Protein AF-A0A3C0CUT1-F1 (afdb_monomer)

Sequence (94 aa):
LSVSRTVLREALRALEAVGIIHVKDGAGAYVSDVNATTIAQHLSPLFEMSSDEDLEHMVQARAAVEVGAIPFIIQRYTRGDAERIHKILQSLGN

Foldseek 3Di:
DPDDPVVVVVVLVVCVVLVQWDQDPPPGIGGHDDDPVSVCVNCVVLPPCPDPVSVVVVVVVVVVVVVVCVVVCVVVPDPVVVVVVVVVVVVVVD

Radius of gyration: 21.24 Å; Cα contacts (8 Å, |Δi|>4): 30; chains: 1; bounding box: 37×28×62 Å

Solvent-accessible surface area (backbone atoms only — not comparable to full-atom values): 5718 Å² total; per-residue (Å²): 129,102,67,55,72,64,58,53,50,54,51,50,51,52,36,36,76,66,56,54,26,46,78,44,89,100,75,47,78,42,77,45,82,88,43,74,65,59,52,47,62,70,47,46,71,79,65,62,70,82,47,73,67,49,47,50,53,50,53,52,52,48,51,54,52,55,64,67,41,46,72,67,45,63,77,69,65,49,75,70,53,55,55,51,53,51,53,52,56,57,63,69,76,109

pLDDT: mean 87.65, std 8.21, range [50.31, 96.94]

Structure (mmCIF, N/CA/C/O backbone):
data_AF-A0A3C0CUT1-F1
#
_entry.id   AF-A0A3C0CUT1-F1
#
loop_
_atom_site.group_PDB
_atom_site.id
_atom_site.type_symbol
_atom_site.label_atom_id
_atom_site.label_alt_id
_atom_site.label_comp_id
_atom_site.label_asym_id
_atom_site.label_entity_id
_atom_site.label_seq_id
_atom_site.pdbx_PDB_ins_code
_atom_site.Cartn_x
_atom_site.Cartn_y
_atom_site.Cartn_z
_atom_site.occupancy
_atom_site.B_iso_or_equiv
_atom_site.auth_seq_id
_atom_site.auth_comp_id
_atom_site.auth_asym_id
_atom_site.auth_atom_id
_atom_site.pdbx_PDB_model_num
ATOM 1 N N . LEU A 1 1 ? 3.862 2.516 -35.604 1.00 67.00 1 LEU A N 1
ATOM 2 C CA . LEU A 1 1 ? 4.826 2.849 -34.529 1.00 67.00 1 LEU A CA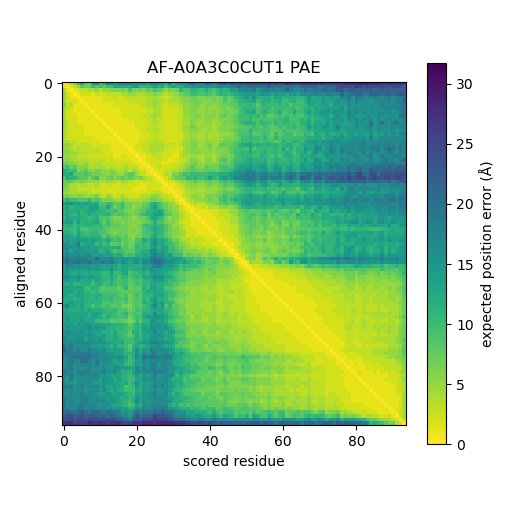 1
ATOM 3 C C . LEU A 1 1 ? 6.211 2.954 -35.153 1.00 67.00 1 LEU A C 1
ATOM 5 O O . LEU A 1 1 ? 6.630 2.002 -35.798 1.00 67.00 1 LEU A O 1
ATOM 9 N N . SER A 1 2 ? 6.890 4.092 -35.016 1.00 87.38 2 SER A N 1
ATOM 10 C CA . SER A 1 2 ? 8.203 4.351 -35.637 1.00 87.38 2 SER A CA 1
ATOM 11 C C . SER A 1 2 ? 9.364 3.849 -34.766 1.00 87.38 2 SER A C 1
ATOM 13 O O . SER A 1 2 ? 10.265 4.608 -34.431 1.00 87.38 2 SER A O 1
ATOM 15 N N . VAL A 1 3 ? 9.320 2.581 -34.345 1.00 91.44 3 VAL A N 1
ATOM 16 C CA . VAL A 1 3 ? 10.345 1.955 -33.487 1.00 91.44 3 VAL A CA 1
ATOM 17 C C . VAL A 1 3 ? 10.795 0.615 -34.065 1.00 91.44 3 VAL A C 1
ATO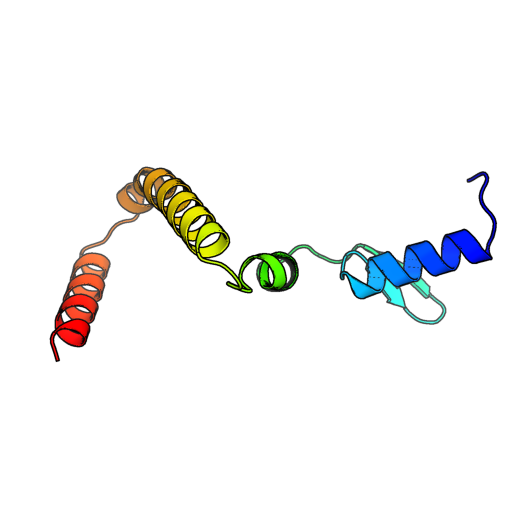M 19 O O . VAL A 1 3 ? 10.055 -0.029 -34.811 1.00 91.44 3 VAL A O 1
ATOM 22 N N . SER A 1 4 ? 12.012 0.178 -33.729 1.00 93.88 4 SER A N 1
ATOM 23 C CA . SER A 1 4 ? 12.535 -1.113 -34.189 1.00 93.88 4 SER A CA 1
ATOM 24 C C . SER A 1 4 ? 11.835 -2.291 -33.497 1.00 93.88 4 SER A C 1
ATOM 26 O O . SER A 1 4 ? 11.329 -2.173 -32.380 1.00 93.88 4 SER A O 1
ATOM 28 N N . ARG A 1 5 ? 11.845 -3.466 -34.141 1.00 90.94 5 ARG A N 1
ATOM 29 C CA . ARG A 1 5 ? 11.279 -4.703 -33.568 1.00 90.94 5 ARG A CA 1
ATOM 30 C C . ARG A 1 5 ? 11.967 -5.116 -32.266 1.00 90.94 5 ARG A C 1
ATOM 32 O O . ARG A 1 5 ? 11.311 -5.641 -31.375 1.00 90.94 5 ARG A O 1
ATOM 39 N N . THR A 1 6 ? 13.268 -4.860 -32.154 1.00 93.94 6 THR A N 1
ATOM 40 C CA . THR A 1 6 ? 14.034 -5.112 -30.930 1.00 93.94 6 THR A CA 1
ATOM 41 C C . THR A 1 6 ? 13.531 -4.234 -29.792 1.00 93.94 6 THR A C 1
ATOM 43 O O . THR A 1 6 ? 13.206 -4.758 -28.736 1.00 93.94 6 THR A O 1
ATOM 46 N N . VAL A 1 7 ? 13.380 -2.925 -30.026 1.00 94.19 7 VAL A N 1
ATOM 47 C CA . VAL A 1 7 ? 12.869 -1.988 -29.011 1.00 94.19 7 VAL A CA 1
ATOM 48 C C . VAL A 1 7 ? 11.458 -2.375 -28.574 1.00 94.19 7 VAL A C 1
ATOM 50 O O . VAL A 1 7 ? 11.176 -2.406 -27.381 1.00 94.19 7 VAL A O 1
ATOM 53 N N . LEU A 1 8 ? 10.592 -2.736 -29.526 1.00 91.62 8 LEU A N 1
ATOM 54 C CA . LEU A 1 8 ? 9.239 -3.186 -29.209 1.00 91.62 8 LEU A CA 1
ATOM 55 C C . LEU A 1 8 ? 9.246 -4.449 -28.333 1.00 91.62 8 LEU A C 1
ATOM 57 O O . LEU A 1 8 ? 8.482 -4.531 -27.379 1.00 91.62 8 LEU A O 1
ATOM 61 N N . ARG A 1 9 ? 10.120 -5.418 -28.624 1.00 90.75 9 ARG A N 1
ATOM 62 C CA . ARG A 1 9 ? 10.226 -6.650 -27.832 1.00 90.75 9 ARG A CA 1
ATOM 63 C C . ARG A 1 9 ? 10.715 -6.385 -26.410 1.00 90.75 9 ARG A C 1
ATOM 65 O O . ARG A 1 9 ? 10.150 -6.953 -25.483 1.00 90.75 9 ARG A O 1
ATOM 72 N N . GLU A 1 10 ? 11.724 -5.537 -26.232 1.00 93.94 10 GLU A N 1
ATOM 73 C CA . GLU A 1 10 ? 12.222 -5.216 -24.889 1.00 93.94 10 GLU A CA 1
ATOM 74 C C . GLU A 1 10 ? 11.187 -4.424 -24.079 1.00 93.94 10 GLU A C 1
ATOM 76 O O . GLU A 1 10 ? 10.997 -4.700 -22.898 1.00 93.94 10 GLU A O 1
ATOM 81 N N . ALA A 1 11 ? 10.439 -3.520 -24.719 1.00 92.94 11 ALA A N 1
ATOM 82 C CA . ALA A 1 11 ? 9.329 -2.827 -24.070 1.00 92.94 11 ALA A CA 1
ATOM 83 C C . ALA A 1 11 ? 8.232 -3.805 -23.613 1.00 92.94 11 ALA A C 1
ATOM 85 O O . ALA A 1 11 ? 7.775 -3.724 -22.477 1.00 92.94 11 ALA A O 1
ATOM 86 N N . LEU A 1 12 ? 7.843 -4.762 -24.464 1.00 91.75 12 LEU A N 1
ATOM 87 C CA . LEU A 1 12 ? 6.855 -5.783 -24.099 1.00 91.75 12 LEU A CA 1
ATOM 88 C C . LEU A 1 12 ? 7.354 -6.680 -22.956 1.00 91.75 12 LEU A C 1
ATOM 90 O O . LEU A 1 12 ? 6.595 -6.948 -22.032 1.00 91.75 12 LEU A O 1
ATOM 94 N N . ARG A 1 13 ? 8.632 -7.077 -22.962 1.00 90.50 13 ARG A N 1
ATOM 95 C CA . ARG A 1 13 ? 9.234 -7.846 -21.858 1.00 90.50 13 ARG A CA 1
ATOM 96 C C . ARG A 1 13 ? 9.239 -7.078 -20.541 1.00 90.50 13 ARG A C 1
ATOM 98 O O . ARG A 1 13 ? 8.954 -7.663 -19.504 1.00 90.50 13 ARG A O 1
ATOM 105 N N . ALA A 1 14 ? 9.544 -5.782 -20.574 1.00 91.00 14 ALA A N 1
ATOM 106 C CA . ALA A 1 14 ? 9.500 -4.942 -19.381 1.00 91.00 14 ALA A CA 1
ATOM 107 C C . ALA A 1 14 ? 8.070 -4.817 -18.831 1.00 91.00 14 ALA A C 1
ATOM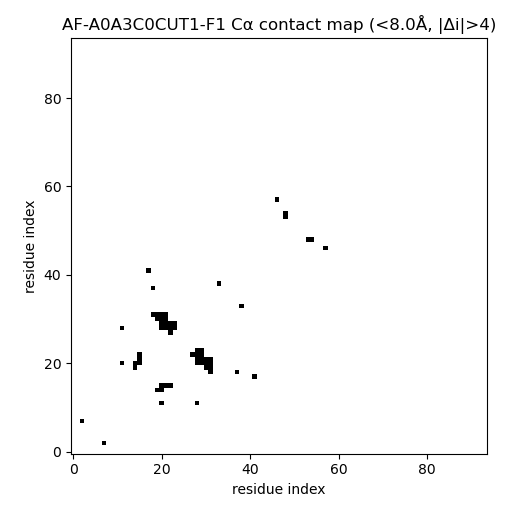 109 O O . ALA A 1 14 ? 7.860 -4.955 -17.629 1.00 91.00 14 ALA A O 1
ATOM 110 N N . LEU A 1 15 ? 7.080 -4.615 -19.707 1.00 89.50 15 LEU A N 1
ATOM 111 C CA . LEU A 1 15 ? 5.670 -4.551 -19.310 1.00 89.50 15 LEU A CA 1
ATOM 112 C C . LEU A 1 15 ? 5.161 -5.884 -18.741 1.00 89.50 15 LEU A C 1
ATOM 114 O O . LEU A 1 15 ? 4.379 -5.876 -17.795 1.00 89.50 15 LEU A O 1
ATOM 118 N N . GLU A 1 16 ? 5.610 -7.013 -19.290 1.00 88.56 16 GLU A N 1
ATOM 119 C CA . GLU A 1 16 ? 5.286 -8.347 -18.777 1.00 88.56 16 GLU A CA 1
ATOM 120 C C . GLU A 1 16 ? 5.952 -8.623 -17.421 1.00 88.56 16 GL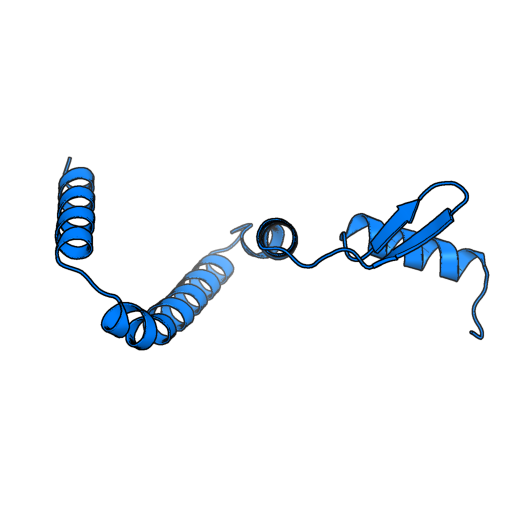U A C 1
ATOM 122 O O . GLU A 1 16 ? 5.304 -9.136 -16.511 1.00 88.56 16 GLU A O 1
ATOM 127 N N . ALA A 1 17 ? 7.213 -8.216 -17.239 1.00 84.88 17 ALA A N 1
ATOM 128 C CA . ALA A 1 17 ? 7.930 -8.357 -15.969 1.00 84.88 17 ALA A CA 1
ATOM 129 C C . ALA A 1 17 ? 7.274 -7.563 -14.827 1.00 84.88 17 ALA A C 1
ATOM 131 O O . ALA A 1 17 ? 7.258 -8.016 -13.685 1.00 84.88 17 ALA A O 1
ATOM 132 N N . VAL A 1 18 ? 6.698 -6.399 -15.145 1.00 80.44 18 VAL A N 1
ATOM 133 C CA . VAL A 1 18 ? 5.906 -5.584 -14.211 1.00 80.44 18 VAL A CA 1
ATOM 134 C C . VAL A 1 18 ? 4.416 -5.926 -14.331 1.00 80.44 18 VAL A C 1
ATOM 136 O O . VAL A 1 18 ? 3.580 -5.115 -13.983 1.00 80.44 18 VAL A O 1
ATOM 139 N N . GLY A 1 19 ? 4.029 -7.096 -14.846 1.00 81.19 19 GLY A N 1
ATOM 140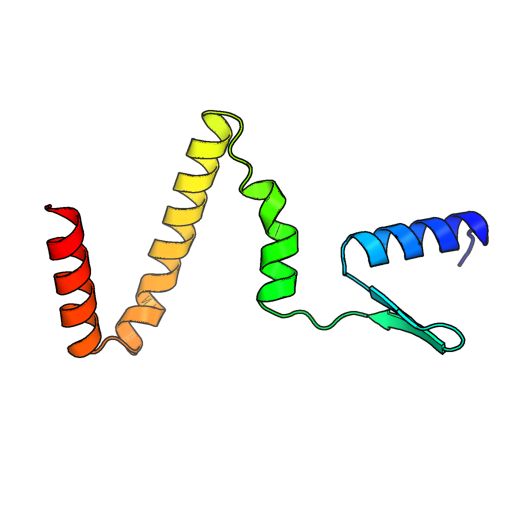 C CA . GLY A 1 19 ? 2.654 -7.607 -14.765 1.00 81.19 19 GLY A CA 1
ATOM 141 C C . GLY A 1 19 ? 1.559 -6.785 -15.460 1.00 81.19 19 GLY A C 1
ATOM 142 O O . GLY A 1 19 ? 0.386 -7.110 -15.293 1.00 81.19 19 GLY A O 1
ATOM 143 N N . ILE A 1 20 ? 1.897 -5.764 -16.256 1.00 85.94 20 ILE A N 1
ATOM 144 C CA . ILE A 1 20 ? 0.936 -4.897 -16.970 1.00 85.94 20 ILE A CA 1
ATOM 145 C C . ILE A 1 20 ? 0.301 -5.640 -18.153 1.00 85.94 20 ILE A C 1
ATOM 147 O O . ILE A 1 20 ? -0.841 -5.368 -18.533 1.00 85.94 20 ILE A O 1
ATOM 151 N N . ILE A 1 21 ? 1.045 -6.579 -18.737 1.00 90.12 21 ILE A N 1
ATOM 152 C CA . ILE A 1 21 ? 0.572 -7.464 -19.800 1.00 90.12 21 ILE A CA 1
ATOM 153 C C . ILE A 1 21 ? 0.973 -8.916 -19.520 1.00 90.12 21 ILE A C 1
ATOM 155 O O . ILE A 1 21 ? 1.897 -9.181 -18.752 1.00 90.12 21 ILE A O 1
ATOM 159 N N . HIS A 1 22 ? 0.344 -9.845 -20.230 1.00 88.44 22 HIS A N 1
ATOM 160 C CA . HIS A 1 22 ? 0.764 -11.238 -20.329 1.00 88.44 22 HIS A CA 1
ATOM 161 C C . HIS A 1 22 ? 0.933 -11.612 -21.802 1.00 88.44 22 HIS A C 1
ATOM 163 O O . HIS A 1 22 ? 0.052 -11.332 -22.627 1.00 88.44 22 HIS A O 1
ATOM 169 N N . VAL A 1 23 ? 2.049 -12.248 -22.157 1.00 88.38 23 VAL A N 1
ATOM 170 C CA . VAL A 1 23 ? 2.263 -12.775 -23.505 1.00 88.38 23 VAL A CA 1
ATOM 171 C C . VAL A 1 23 ? 1.802 -14.227 -23.549 1.00 88.38 23 VAL A C 1
ATOM 173 O O . VAL A 1 23 ? 2.241 -15.073 -22.776 1.00 88.38 23 VAL A O 1
ATOM 176 N N . LYS A 1 24 ? 0.902 -14.530 -24.483 1.00 88.00 24 LYS A N 1
ATOM 177 C CA . LYS A 1 24 ? 0.471 -15.897 -24.768 1.00 88.00 24 LYS A CA 1
ATOM 178 C C . LYS A 1 24 ? 1.140 -16.375 -26.049 1.00 88.00 24 LYS A C 1
ATOM 180 O O . LYS A 1 24 ? 0.963 -15.770 -27.114 1.00 88.00 24 LYS A O 1
ATOM 185 N N . ASP A 1 25 ? 1.866 -17.484 -25.948 1.00 85.38 25 ASP A N 1
ATOM 186 C CA . ASP A 1 25 ? 2.571 -18.089 -27.076 1.00 85.38 25 ASP A CA 1
ATOM 187 C C . ASP A 1 25 ? 1.637 -18.305 -28.271 1.00 85.38 25 ASP A C 1
ATOM 189 O O . ASP A 1 25 ? 0.546 -18.865 -28.156 1.00 85.38 25 ASP A O 1
ATOM 193 N N . GLY A 1 26 ? 2.057 -17.800 -29.432 1.00 84.31 26 GLY A N 1
ATOM 194 C CA . GLY A 1 26 ? 1.301 -17.891 -30.684 1.00 84.31 26 GLY A CA 1
ATOM 195 C C . GLY A 1 26 ? 0.031 -17.033 -30.765 1.00 84.31 26 GLY A C 1
ATOM 196 O O . GLY A 1 26 ? -0.575 -16.987 -31.832 1.00 84.31 26 GLY A O 1
ATOM 197 N N . ALA A 1 27 ? -0.365 -16.339 -29.694 1.00 84.25 27 ALA A N 1
ATOM 198 C CA . ALA A 1 27 ? -1.603 -15.553 -29.639 1.00 84.25 27 ALA A CA 1
ATOM 199 C C . ALA A 1 27 ? -1.372 -14.042 -29.447 1.00 84.25 27 ALA A C 1
ATOM 201 O O . ALA A 1 27 ? -2.218 -13.244 -29.846 1.00 84.25 27 ALA A O 1
ATOM 202 N N . GLY A 1 28 ? -0.215 -13.637 -28.912 1.00 87.00 28 GLY A N 1
ATOM 203 C CA . GLY A 1 28 ? 0.174 -12.230 -28.768 1.00 87.00 28 GLY A CA 1
ATOM 204 C C . GLY A 1 28 ? 0.154 -11.735 -27.321 1.00 87.00 28 GLY A C 1
ATOM 205 O O . GLY A 1 28 ? 0.120 -12.527 -26.383 1.00 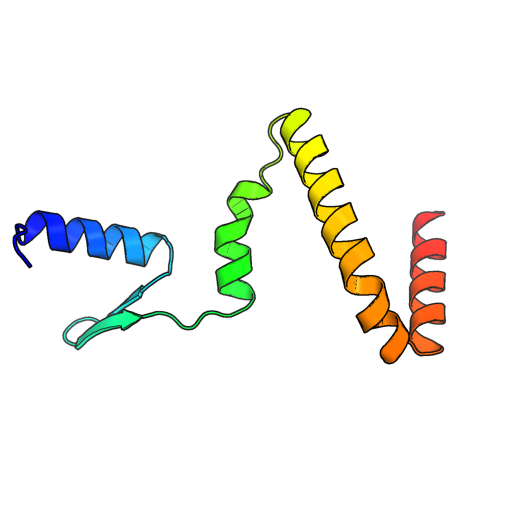87.00 28 GLY A O 1
ATOM 206 N N . ALA A 1 29 ? 0.228 -10.416 -27.145 1.00 91.31 29 ALA A N 1
ATOM 207 C CA . ALA A 1 29 ? 0.243 -9.755 -25.841 1.00 91.31 29 ALA A CA 1
ATOM 208 C C . ALA A 1 29 ? -1.159 -9.273 -25.443 1.00 91.31 29 ALA A C 1
ATOM 210 O O . ALA A 1 29 ? -1.859 -8.673 -26.261 1.00 91.31 29 ALA A O 1
ATOM 211 N N . TYR A 1 30 ? -1.534 -9.489 -24.184 1.00 91.56 30 TYR A N 1
ATOM 212 C CA . TYR A 1 30 ? -2.831 -9.118 -23.616 1.00 91.56 30 TYR A CA 1
ATOM 213 C C . TYR A 1 30 ? -2.635 -8.247 -22.380 1.00 91.56 30 TYR A C 1
ATOM 215 O O . TYR A 1 30 ? -1.723 -8.500 -21.604 1.00 91.56 30 TYR A O 1
ATOM 223 N N . VAL A 1 31 ? -3.482 -7.234 -22.190 1.00 90.88 31 VAL A N 1
ATOM 224 C CA . VAL A 1 31 ? -3.454 -6.398 -20.980 1.00 90.88 31 VAL A CA 1
ATOM 225 C C . VAL A 1 31 ? -3.960 -7.212 -19.795 1.00 90.88 31 VAL A C 1
ATOM 227 O O . VAL A 1 31 ? -4.989 -7.878 -19.904 1.00 90.88 31 VAL A O 1
ATOM 230 N N . SER A 1 32 ? -3.220 -7.167 -18.692 1.00 84.62 32 SER A N 1
ATOM 231 C CA . SER A 1 32 ? -3.566 -7.869 -17.461 1.00 84.62 32 SER A CA 1
ATOM 232 C C . SER A 1 32 ? -4.764 -7.223 -16.773 1.00 84.62 32 SER A C 1
ATOM 234 O O . SER A 1 32 ? -4.903 -5.997 -16.763 1.00 84.62 32 SER A O 1
ATOM 236 N N . ASP A 1 33 ? -5.595 -8.037 -16.125 1.00 81.44 33 ASP A N 1
ATOM 237 C CA . ASP A 1 33 ? -6.641 -7.519 -15.248 1.00 81.44 33 ASP A CA 1
ATOM 238 C C . ASP A 1 33 ? -6.025 -6.908 -13.985 1.00 81.44 33 ASP A C 1
ATOM 240 O O . ASP A 1 33 ? -5.208 -7.521 -13.286 1.00 81.44 33 ASP A O 1
ATOM 244 N N . VAL A 1 34 ? -6.453 -5.690 -13.657 1.00 73.81 34 VAL A N 1
ATOM 245 C CA . VAL A 1 34 ? -6.061 -5.031 -12.413 1.00 73.81 34 VAL A CA 1
ATOM 246 C C . VAL A 1 34 ? -6.899 -5.610 -11.280 1.00 73.81 34 VAL A C 1
ATOM 248 O O . VAL A 1 34 ? -8.102 -5.372 -11.187 1.00 73.81 34 VAL A O 1
ATOM 251 N N . ASN A 1 35 ? -6.251 -6.358 -10.392 1.00 78.62 35 ASN A N 1
ATOM 252 C CA . ASN A 1 35 ? -6.858 -6.856 -9.165 1.00 78.62 35 ASN A CA 1
ATOM 253 C C . ASN A 1 35 ? -6.009 -6.471 -7.942 1.00 78.62 35 ASN A C 1
ATOM 255 O O . ASN A 1 35 ? -4.891 -5.967 -8.068 1.00 78.62 35 ASN A O 1
ATOM 259 N N . ALA A 1 36 ? -6.554 -6.696 -6.744 1.00 76.00 36 ALA A N 1
ATOM 260 C CA . ALA A 1 36 ? -5.892 -6.330 -5.493 1.00 76.00 36 ALA A CA 1
ATOM 261 C C . ALA A 1 36 ? -4.505 -6.981 -5.335 1.00 76.00 36 ALA A C 1
ATOM 263 O O . ALA A 1 36 ? -3.597 -6.351 -4.799 1.00 76.00 36 ALA A O 1
ATOM 264 N N . THR A 1 37 ? -4.323 -8.208 -5.832 1.00 78.06 37 THR A N 1
ATOM 265 C CA . THR A 1 37 ? -3.043 -8.924 -5.793 1.00 78.06 37 THR A CA 1
ATOM 266 C C . THR A 1 37 ? -2.010 -8.265 -6.703 1.00 78.06 37 THR A C 1
ATOM 268 O O . THR A 1 37 ? -0.897 -8.008 -6.253 1.00 78.06 37 THR A O 1
ATOM 271 N N . THR A 1 38 ? -2.387 -7.921 -7.937 1.00 76.50 38 THR A N 1
ATOM 272 C CA . THR A 1 38 ? -1.513 -7.222 -8.893 1.00 76.50 38 THR A CA 1
ATOM 273 C C . THR A 1 38 ? -1.085 -5.855 -8.349 1.00 76.50 38 THR A C 1
ATOM 275 O O . THR A 1 38 ? 0.094 -5.512 -8.365 1.00 76.50 38 THR A O 1
ATOM 278 N N . ILE A 1 39 ? -2.020 -5.091 -7.771 1.00 79.38 39 ILE A N 1
ATOM 279 C CA . ILE A 1 39 ? -1.710 -3.799 -7.135 1.00 79.38 39 ILE A CA 1
ATOM 280 C C . ILE A 1 39 ? -0.732 -3.990 -5.969 1.00 79.38 39 ILE A C 1
ATOM 282 O O . ILE A 1 39 ? 0.267 -3.280 -5.886 1.00 79.38 39 ILE A O 1
ATOM 286 N N . ALA A 1 40 ? -0.987 -4.958 -5.085 1.00 79.31 40 ALA A N 1
ATOM 287 C CA . ALA A 1 40 ? -0.116 -5.221 -3.942 1.00 79.31 40 ALA A CA 1
ATOM 288 C C . ALA A 1 40 ? 1.310 -5.605 -4.375 1.00 79.31 40 ALA A C 1
ATOM 290 O O . ALA A 1 40 ? 2.272 -5.120 -3.786 1.00 79.31 40 ALA A O 1
ATOM 291 N N . GLN A 1 41 ? 1.457 -6.410 -5.432 1.00 77.81 41 GLN A N 1
ATOM 292 C CA . GLN A 1 41 ? 2.764 -6.772 -5.991 1.00 77.81 41 GLN A CA 1
ATOM 293 C C . GLN A 1 41 ? 3.533 -5.552 -6.510 1.00 77.81 41 GLN A C 1
ATOM 295 O O . GLN A 1 41 ? 4.733 -5.450 -6.271 1.00 77.81 41 GLN A O 1
ATOM 300 N N . HIS A 1 42 ? 2.860 -4.605 -7.168 1.00 77.00 42 HIS A N 1
ATOM 301 C CA . HIS A 1 42 ? 3.507 -3.380 -7.658 1.00 77.00 42 HIS A CA 1
ATOM 302 C C . HIS A 1 42 ? 3.874 -2.396 -6.558 1.00 77.00 42 HIS A C 1
ATOM 304 O O . HIS A 1 42 ? 4.846 -1.660 -6.704 1.00 77.00 42 HIS A O 1
ATOM 310 N N . LEU A 1 43 ?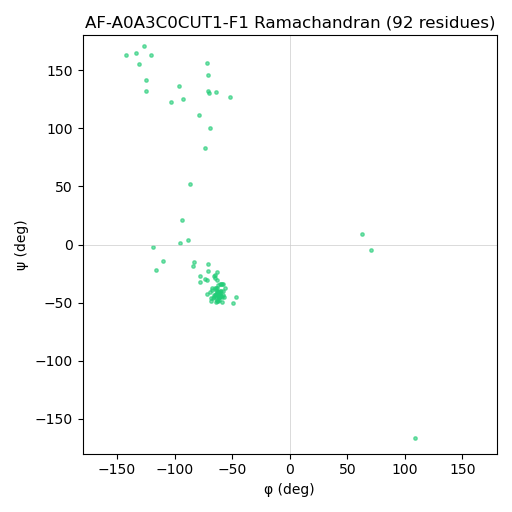 3.108 -2.376 -5.471 1.00 76.88 43 LEU A N 1
ATOM 311 C CA . LEU A 1 43 ? 3.400 -1.522 -4.327 1.00 76.88 43 LEU A CA 1
ATOM 312 C C . LEU A 1 43 ? 4.416 -2.164 -3.372 1.00 76.88 43 LEU A C 1
ATOM 314 O O . LEU A 1 43 ? 5.041 -1.438 -2.612 1.00 76.88 43 LEU A O 1
ATOM 318 N N . SER A 1 44 ? 4.627 -3.487 -3.429 1.00 79.56 44 SER A N 1
ATOM 319 C CA . SER A 1 44 ? 5.564 -4.225 -2.564 1.00 79.56 44 SER A CA 1
ATOM 320 C C . SER A 1 44 ? 6.948 -3.572 -2.435 1.00 79.56 44 SER A C 1
ATOM 322 O O . SER A 1 44 ? 7.404 -3.435 -1.302 1.00 79.56 44 SER A O 1
ATOM 324 N N . PRO A 1 45 ? 7.597 -3.103 -3.520 1.00 76.75 45 PRO A N 1
ATOM 325 C CA . PRO A 1 45 ? 8.902 -2.448 -3.419 1.00 76.75 45 PRO A CA 1
ATOM 326 C C . PRO A 1 45 ? 8.861 -1.111 -2.666 1.00 76.75 45 PRO A C 1
ATOM 328 O O . PRO A 1 45 ? 9.843 -0.725 -2.050 1.00 76.75 45 PRO A O 1
ATOM 331 N N . LEU A 1 46 ? 7.721 -0.406 -2.668 1.00 71.19 46 LEU A N 1
ATOM 332 C CA . LEU A 1 46 ? 7.544 0.834 -1.895 1.00 71.19 46 LEU A CA 1
ATOM 333 C C . LEU A 1 46 ? 7.464 0.571 -0.385 1.00 71.19 46 LEU A C 1
ATOM 335 O O . LEU A 1 46 ? 7.592 1.496 0.411 1.00 71.19 46 LEU A O 1
ATOM 339 N N . PHE A 1 47 ? 7.223 -0.681 0.009 1.00 73.12 47 PHE A N 1
ATOM 340 C CA . PHE A 1 47 ? 7.175 -1.110 1.403 1.00 73.12 47 PHE A CA 1
ATOM 341 C C . PHE A 1 47 ? 8.511 -1.690 1.892 1.00 73.12 47 PHE A C 1
ATOM 343 O O . PHE A 1 47 ? 8.597 -2.096 3.051 1.00 73.12 47 PHE A O 1
ATOM 350 N N . GLU A 1 48 ? 9.554 -1.722 1.054 1.00 77.94 48 GLU A N 1
ATOM 351 C CA . GLU A 1 48 ? 10.913 -2.095 1.463 1.00 77.94 48 GLU A CA 1
ATOM 352 C C . GLU A 1 48 ? 11.536 -0.956 2.282 1.00 77.94 48 GLU A C 1
ATOM 354 O O . GLU A 1 48 ? 12.256 -0.097 1.777 1.00 77.94 48 GLU A O 1
ATOM 359 N N . MET A 1 49 ? 11.206 -0.930 3.576 1.00 76.25 49 MET A N 1
ATOM 360 C CA . MET A 1 49 ? 11.630 0.119 4.505 1.00 76.25 49 MET A CA 1
ATOM 361 C C . MET A 1 49 ? 13.135 0.009 4.752 1.00 76.25 49 MET A C 1
ATOM 363 O O . MET A 1 49 ? 13.589 -0.844 5.517 1.00 76.25 49 MET A O 1
ATOM 367 N N . SER A 1 50 ? 13.902 0.851 4.066 1.00 76.75 50 SER A N 1
ATOM 368 C CA . SER A 1 50 ? 15.367 0.781 4.044 1.00 76.75 50 SER A CA 1
ATOM 369 C C . SER A 1 50 ? 16.016 1.949 4.789 1.00 76.75 50 SER A C 1
ATOM 371 O O . SER A 1 50 ? 17.208 1.899 5.098 1.00 76.75 50 SER A O 1
ATOM 373 N N . SER A 1 51 ? 15.237 2.990 5.091 1.00 83.88 51 SER A N 1
ATOM 374 C CA . SER A 1 51 ? 15.665 4.199 5.790 1.00 83.88 51 SER A CA 1
ATOM 375 C C . SER A 1 51 ? 14.595 4.725 6.758 1.00 83.88 51 SER A C 1
ATOM 377 O O . SER A 1 51 ? 13.414 4.382 6.661 1.00 83.88 51 SER A O 1
ATOM 379 N N . ASP A 1 52 ? 15.007 5.596 7.682 1.00 85.31 52 ASP A N 1
ATOM 380 C CA . ASP A 1 52 ? 14.087 6.303 8.584 1.00 85.31 52 ASP A CA 1
ATOM 381 C C . ASP A 1 52 ? 13.125 7.233 7.818 1.00 85.31 52 ASP A C 1
ATOM 383 O O . ASP A 1 52 ? 11.977 7.414 8.221 1.00 85.31 52 ASP A O 1
ATOM 387 N N . GLU A 1 53 ? 13.558 7.773 6.676 1.00 87.31 53 GLU A N 1
ATOM 388 C CA . GLU A 1 53 ? 12.725 8.595 5.791 1.00 87.31 53 GLU A CA 1
ATOM 389 C C . GLU A 1 53 ? 11.609 7.760 5.133 1.00 87.31 53 GLU A C 1
ATOM 391 O O . GLU A 1 53 ? 10.455 8.189 5.079 1.00 87.31 53 GLU A O 1
ATOM 396 N N . ASP A 1 54 ? 11.903 6.518 4.728 1.00 85.31 54 ASP A N 1
ATOM 397 C CA . ASP A 1 54 ? 10.885 5.592 4.207 1.00 85.31 54 ASP A CA 1
ATOM 398 C C . ASP A 1 54 ? 9.836 5.243 5.275 1.00 85.31 54 ASP A C 1
ATOM 400 O O . ASP A 1 54 ? 8.642 5.129 4.977 1.00 85.31 54 ASP A O 1
ATOM 404 N N . LEU A 1 55 ? 10.264 5.099 6.537 1.00 85.31 55 LEU A N 1
ATOM 405 C CA . LEU A 1 55 ? 9.365 4.918 7.681 1.00 85.31 55 LEU A CA 1
ATOM 406 C C . LEU A 1 55 ? 8.442 6.118 7.870 1.00 85.31 55 LEU A C 1
ATOM 408 O O . LEU A 1 55 ? 7.234 5.933 8.053 1.00 85.31 55 LEU A O 1
ATOM 412 N N . GLU A 1 56 ? 8.977 7.332 7.788 1.00 90.00 56 GLU A N 1
ATOM 413 C CA . GLU A 1 56 ? 8.182 8.550 7.908 1.00 90.00 56 GLU A CA 1
ATOM 414 C C . GLU A 1 56 ? 7.138 8.654 6.787 1.00 90.00 56 GLU A C 1
ATOM 416 O O . GLU A 1 56 ? 5.945 8.829 7.065 1.00 90.00 56 GLU A O 1
ATOM 421 N N . HIS A 1 57 ? 7.548 8.454 5.533 1.00 88.00 57 HIS A N 1
ATOM 422 C CA . HIS A 1 57 ? 6.636 8.455 4.387 1.00 88.00 57 HIS A CA 1
ATOM 423 C C . HIS A 1 57 ? 5.526 7.408 4.532 1.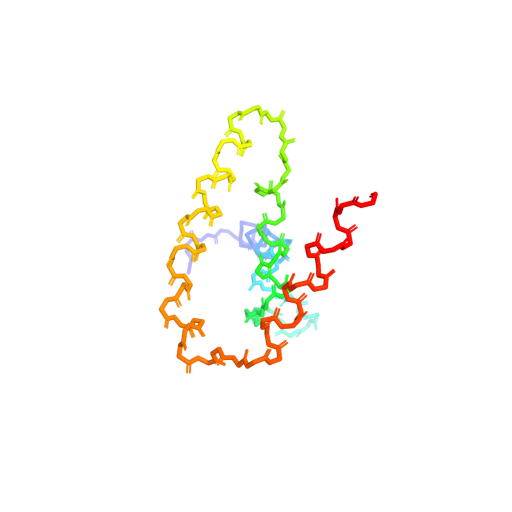00 88.00 57 HIS A C 1
ATOM 425 O O . HIS A 1 57 ? 4.357 7.688 4.245 1.00 88.00 57 HIS A O 1
ATOM 431 N N . MET A 1 58 ? 5.854 6.220 5.043 1.00 87.44 58 MET A N 1
ATOM 432 C CA . MET A 1 58 ? 4.872 5.167 5.290 1.00 87.44 58 MET A CA 1
ATOM 433 C C . MET A 1 58 ? 3.842 5.557 6.349 1.00 87.44 58 MET A C 1
ATOM 435 O O . MET A 1 58 ? 2.645 5.298 6.189 1.00 87.44 58 MET A O 1
ATOM 439 N N . VAL A 1 59 ? 4.294 6.169 7.446 1.00 90.69 59 VAL A N 1
ATOM 440 C CA . VAL A 1 59 ? 3.414 6.629 8.527 1.00 90.69 59 VAL A CA 1
ATOM 441 C C . VAL A 1 59 ? 2.471 7.718 8.015 1.00 90.69 59 VAL A C 1
ATOM 443 O O . VAL A 1 59 ? 1.271 7.660 8.290 1.00 90.69 59 VAL A O 1
ATOM 446 N N . GLN A 1 60 ? 2.976 8.660 7.216 1.00 92.88 60 GLN A N 1
ATOM 447 C CA . GLN A 1 60 ? 2.162 9.714 6.605 1.00 92.88 60 GLN A CA 1
ATOM 448 C C . GLN A 1 60 ? 1.130 9.146 5.620 1.00 92.88 60 GLN A C 1
ATOM 450 O O . GLN A 1 60 ? -0.050 9.505 5.681 1.00 92.88 60 GLN A O 1
ATOM 455 N N . ALA A 1 61 ? 1.542 8.217 4.752 1.00 90.69 61 ALA A N 1
ATOM 456 C CA . ALA A 1 61 ? 0.645 7.552 3.809 1.00 90.69 61 ALA A CA 1
ATOM 457 C C . ALA A 1 61 ? -0.468 6.780 4.535 1.00 90.69 61 ALA A C 1
ATOM 459 O O . ALA A 1 61 ? -1.643 6.899 4.178 1.00 90.69 61 ALA A O 1
ATOM 460 N N . ARG A 1 62 ? -0.117 6.041 5.598 1.00 91.06 62 ARG A N 1
ATOM 461 C CA . ARG A 1 62 ? -1.088 5.338 6.443 1.00 91.06 62 ARG A CA 1
ATOM 462 C C . ARG A 1 62 ? -2.093 6.308 7.055 1.00 91.06 62 ARG A C 1
ATOM 464 O O . ARG A 1 62 ? -3.291 6.077 6.929 1.00 91.06 62 ARG A O 1
ATOM 471 N N . ALA A 1 63 ? -1.625 7.403 7.653 1.00 95.81 63 ALA A N 1
ATOM 472 C CA . ALA A 1 63 ? -2.502 8.399 8.262 1.00 95.81 63 ALA A CA 1
ATOM 473 C C . ALA A 1 63 ? -3.499 8.985 7.246 1.00 95.81 63 ALA A C 1
ATOM 475 O O . ALA A 1 63 ? -4.690 9.089 7.539 1.00 95.81 63 ALA A O 1
ATOM 476 N N . ALA A 1 64 ? -3.041 9.312 6.033 1.00 95.88 64 ALA A N 1
ATOM 477 C CA . ALA A 1 64 ? -3.907 9.826 4.975 1.00 95.88 64 ALA A CA 1
ATOM 478 C C . ALA A 1 64 ? -4.997 8.816 4.566 1.00 95.88 64 ALA A C 1
ATOM 480 O O . ALA A 1 64 ? -6.169 9.186 4.445 1.00 95.88 64 ALA A O 1
ATOM 481 N N . VAL A 1 65 ? -4.630 7.541 4.391 1.00 93.56 65 VAL A N 1
ATOM 482 C CA . VAL A 1 65 ? -5.577 6.468 4.040 1.00 93.56 65 VAL A CA 1
ATOM 483 C C . VAL A 1 65 ? -6.568 6.208 5.173 1.00 93.56 65 VAL A C 1
ATOM 485 O O . VAL A 1 65 ? -7.768 6.121 4.918 1.00 93.56 65 VAL A O 1
ATOM 488 N N . GLU A 1 66 ? -6.100 6.112 6.416 1.00 94.75 66 GLU A N 1
ATOM 489 C CA . GLU A 1 66 ? -6.951 5.841 7.578 1.00 94.75 66 GLU A CA 1
ATOM 490 C C . GLU A 1 66 ? -7.969 6.959 7.798 1.00 94.75 66 GLU A C 1
ATOM 492 O O . GLU A 1 66 ? -9.166 6.685 7.893 1.00 94.75 66 GLU A O 1
ATOM 497 N N . VAL A 1 67 ? -7.525 8.220 7.791 1.00 96.94 67 VAL A N 1
ATOM 498 C CA . VAL A 1 67 ? -8.420 9.378 7.931 1.00 96.94 67 VAL A CA 1
ATOM 499 C C . VAL A 1 67 ? -9.429 9.427 6.782 1.00 96.94 67 VAL A C 1
ATOM 501 O O . VAL A 1 67 ? -10.621 9.633 7.018 1.00 96.94 67 VAL A O 1
ATOM 504 N N . GLY A 1 68 ? -8.981 9.181 5.548 1.00 95.94 68 GLY A N 1
ATOM 505 C CA . GLY A 1 68 ? -9.854 9.128 4.375 1.00 95.94 68 GLY A CA 1
ATOM 506 C C . GLY A 1 68 ? -10.869 7.979 4.408 1.00 95.94 68 GLY A C 1
ATOM 507 O O . GLY A 1 68 ? -11.960 8.109 3.853 1.00 95.94 68 GLY A O 1
ATOM 508 N N . ALA A 1 69 ? -10.551 6.869 5.078 1.00 94.94 69 ALA A N 1
ATOM 509 C CA . ALA A 1 69 ? -11.426 5.705 5.181 1.00 94.94 69 ALA A CA 1
ATOM 510 C C . ALA A 1 69 ? -12.564 5.885 6.203 1.00 94.94 69 ALA A C 1
ATOM 512 O O . ALA A 1 69 ? -13.632 5.288 6.032 1.00 94.94 69 ALA A O 1
ATOM 513 N N . ILE A 1 70 ? -12.374 6.715 7.240 1.00 95.19 70 ILE A N 1
ATOM 514 C CA . ILE A 1 70 ? -13.326 6.885 8.356 1.00 95.19 70 ILE A CA 1
ATOM 515 C C . ILE A 1 70 ? -14.776 7.125 7.889 1.00 95.19 70 ILE A C 1
ATOM 517 O O . ILE A 1 70 ? -15.658 6.394 8.350 1.00 95.19 70 ILE A O 1
ATOM 521 N N . PRO A 1 71 ? -15.078 8.060 6.961 1.00 96.06 71 PRO A N 1
ATOM 522 C CA . PRO A 1 71 ? -16.457 8.304 6.530 1.00 96.06 71 PRO A CA 1
ATOM 523 C C . PRO A 1 71 ? -17.131 7.071 5.914 1.00 96.06 71 PRO A C 1
ATOM 525 O O . PRO A 1 71 ? -18.328 6.859 6.102 1.00 96.06 71 PRO A O 1
ATOM 528 N N . PHE A 1 72 ? -16.369 6.231 5.209 1.00 94.62 72 PHE A N 1
ATOM 529 C CA . PHE A 1 72 ? -16.875 5.006 4.587 1.00 94.62 72 PHE A CA 1
ATOM 530 C C . PHE A 1 72 ? -17.060 3.868 5.592 1.00 94.62 72 PHE A C 1
ATOM 532 O O . PHE A 1 72 ? -17.963 3.043 5.422 1.00 94.62 72 PHE A O 1
ATOM 539 N N . ILE A 1 73 ? -16.208 3.824 6.620 1.00 93.81 73 ILE A N 1
ATOM 540 C CA . ILE A 1 73 ? -16.293 2.858 7.719 1.00 93.81 73 ILE A CA 1
ATOM 541 C C . ILE A 1 73 ? -17.535 3.152 8.558 1.00 93.81 73 ILE A C 1
ATOM 543 O O . ILE A 1 73 ? -18.334 2.248 8.785 1.00 93.81 73 ILE A O 1
ATOM 547 N N . ILE A 1 74 ? -17.746 4.413 8.953 1.00 94.62 74 ILE A N 1
ATOM 548 C CA . ILE A 1 74 ? -18.881 4.821 9.798 1.00 94.62 74 ILE A CA 1
ATOM 549 C C . ILE A 1 74 ? -20.223 4.413 9.175 1.00 94.62 74 ILE A C 1
ATOM 551 O O . ILE A 1 74 ? -21.111 3.957 9.887 1.00 94.62 74 ILE A O 1
ATOM 555 N N . GLN A 1 75 ? -20.360 4.501 7.848 1.00 95.12 75 GLN A N 1
ATOM 556 C CA . GLN A 1 75 ? -21.589 4.111 7.140 1.00 95.12 75 GLN A CA 1
ATOM 557 C C . GLN A 1 75 ? -21.939 2.619 7.259 1.00 95.12 75 GLN A C 1
ATOM 559 O O . GLN A 1 75 ? -23.093 2.248 7.061 1.00 95.12 75 GLN A O 1
ATOM 564 N N . ARG A 1 76 ? -20.954 1.757 7.530 1.00 94.25 76 ARG A N 1
ATOM 565 C CA . ARG A 1 76 ? -21.112 0.293 7.566 1.00 94.25 76 ARG A CA 1
ATOM 566 C C . ARG A 1 76 ? -20.790 -0.311 8.931 1.00 94.25 76 ARG A C 1
ATOM 568 O O . ARG A 1 76 ? -20.903 -1.522 9.086 1.00 94.25 76 ARG A O 1
ATOM 575 N N . TYR A 1 77 ? -20.376 0.515 9.889 1.00 94.75 77 TYR A N 1
ATOM 576 C CA . TYR A 1 77 ? -19.894 0.078 11.188 1.00 94.75 77 TYR A CA 1
ATOM 577 C C . TYR A 1 77 ? -20.994 -0.628 11.985 1.00 94.75 77 TYR A C 1
ATOM 579 O O . TYR A 1 77 ? -22.111 -0.132 12.136 1.00 94.75 77 TYR A O 1
ATOM 587 N N . THR A 1 78 ? -20.656 -1.789 12.531 1.00 96.25 78 THR A N 1
ATOM 588 C CA . THR A 1 78 ? -21.550 -2.652 13.298 1.00 96.25 78 THR A CA 1
ATOM 589 C C . THR A 1 78 ? -21.023 -2.876 14.710 1.00 96.25 78 THR A C 1
ATOM 591 O O . THR A 1 78 ? -19.838 -2.724 15.007 1.00 96.25 78 THR A O 1
ATOM 594 N N . ARG A 1 79 ? -21.901 -3.339 15.605 1.00 94.25 79 ARG A N 1
ATOM 595 C CA . ARG A 1 79 ? -21.500 -3.744 16.960 1.00 94.25 79 ARG A CA 1
ATOM 596 C C . ARG A 1 79 ? -20.456 -4.868 16.953 1.00 94.25 79 ARG A C 1
ATOM 598 O O . ARG A 1 79 ? -19.560 -4.868 17.791 1.00 94.25 79 ARG A O 1
ATOM 605 N N . GLY A 1 80 ? -20.531 -5.769 15.972 1.00 96.25 80 GLY A N 1
ATOM 606 C CA . GLY A 1 80 ? -19.545 -6.833 15.790 1.00 96.25 80 GLY A CA 1
ATOM 607 C C . GLY A 1 80 ? -18.153 -6.304 15.437 1.00 96.25 80 GLY A C 1
ATOM 608 O O . GLY A 1 80 ? -17.161 -6.962 15.739 1.00 96.25 80 GLY A O 1
ATOM 609 N N . ASP A 1 81 ? -18.045 -5.121 14.827 1.00 94.62 81 ASP A N 1
ATOM 610 C CA . ASP A 1 81 ? -16.755 -4.488 14.527 1.00 94.62 81 ASP A CA 1
ATOM 611 C C . ASP A 1 81 ? -16.095 -3.976 15.810 1.00 94.62 81 ASP A C 1
ATOM 613 O O . ASP A 1 81 ? -14.913 -4.235 16.035 1.00 94.62 81 ASP A O 1
ATOM 617 N N . ALA A 1 82 ? -16.881 -3.360 16.702 1.00 93.38 82 ALA A N 1
ATOM 618 C CA . ALA A 1 82 ? -16.426 -2.921 18.022 1.00 93.38 82 ALA A CA 1
ATOM 619 C C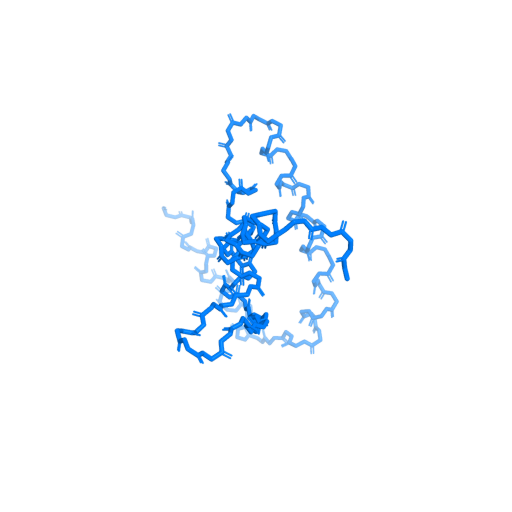 . ALA A 1 82 ? -15.858 -4.084 18.847 1.00 93.38 82 ALA A C 1
ATOM 621 O O . ALA A 1 82 ? -14.791 -3.973 19.449 1.00 93.38 82 ALA A O 1
ATOM 622 N N . GLU A 1 83 ? -16.556 -5.222 18.846 1.00 96.88 83 GLU A N 1
ATOM 623 C CA . GLU A 1 83 ? -16.122 -6.428 19.552 1.00 96.88 83 GLU A CA 1
ATOM 624 C C . GLU A 1 83 ? -14.813 -6.986 18.983 1.00 96.88 83 GLU A C 1
ATOM 626 O O . GLU A 1 83 ? -13.943 -7.412 19.745 1.00 96.88 83 GLU A O 1
ATOM 631 N N . ARG A 1 84 ? -14.635 -6.961 17.653 1.00 95.38 84 ARG A N 1
ATOM 632 C CA . ARG A 1 84 ? -13.376 -7.383 17.019 1.00 95.38 84 ARG A CA 1
ATOM 633 C C . ARG A 1 84 ? -12.223 -6.452 17.378 1.00 95.38 84 ARG A C 1
ATOM 635 O O . ARG A 1 84 ? -11.166 -6.947 17.759 1.00 95.38 84 ARG A O 1
ATOM 642 N N . ILE A 1 85 ? -12.432 -5.136 17.322 1.00 93.50 85 ILE A N 1
ATOM 643 C CA . ILE A 1 85 ? -11.424 -4.147 17.737 1.00 93.50 85 ILE A CA 1
ATOM 644 C C . ILE A 1 85 ? -11.046 -4.368 19.206 1.00 93.50 85 ILE A C 1
ATOM 646 O O . ILE A 1 85 ? -9.863 -4.432 19.532 1.00 93.50 85 ILE A O 1
ATOM 650 N N . HIS A 1 86 ? -12.032 -4.571 20.085 1.00 95.12 86 HIS A N 1
ATOM 651 C CA . HIS A 1 86 ? -11.787 -4.833 21.502 1.00 95.12 86 HIS A CA 1
ATOM 652 C C . HIS A 1 86 ? -10.940 -6.094 21.728 1.00 95.12 86 HIS A C 1
ATOM 654 O O . HIS A 1 86 ? -9.985 -6.056 22.500 1.00 95.12 86 HIS A O 1
ATOM 660 N N . LYS A 1 87 ? -11.234 -7.191 21.015 1.00 96.31 87 LYS A N 1
ATOM 661 C CA . LYS A 1 87 ? -10.431 -8.425 21.078 1.00 96.31 87 LYS A CA 1
ATOM 662 C C . LYS A 1 87 ? -8.987 -8.210 20.617 1.00 96.31 87 LYS A C 1
ATOM 664 O O . LYS A 1 87 ? -8.074 -8.730 21.250 1.00 96.31 87 LYS A O 1
ATOM 669 N N . ILE A 1 88 ? -8.772 -7.436 19.551 1.00 95.62 88 ILE A N 1
ATOM 670 C CA . ILE A 1 88 ? -7.420 -7.107 19.069 1.00 95.62 88 ILE A CA 1
ATOM 671 C C . ILE A 1 88 ? -6.660 -6.311 20.136 1.00 95.62 88 ILE A C 1
ATOM 673 O O . ILE A 1 88 ? -5.540 -6.679 20.482 1.00 95.62 88 ILE A O 1
ATOM 677 N N . LEU A 1 89 ? -7.279 -5.279 20.716 1.00 93.75 89 LEU A N 1
ATOM 678 C CA . LEU A 1 89 ? -6.658 -4.477 21.776 1.00 93.75 89 LEU A CA 1
ATOM 679 C C . LEU A 1 89 ? -6.284 -5.323 23.001 1.00 93.75 89 LEU A C 1
ATOM 681 O O . LEU A 1 89 ? -5.204 -5.144 23.553 1.00 93.75 89 LEU A O 1
ATOM 685 N N . GLN A 1 90 ? -7.133 -6.278 23.389 1.00 95.12 90 GLN A N 1
ATOM 686 C CA . GLN A 1 90 ? -6.812 -7.224 24.462 1.00 95.12 90 GLN A CA 1
ATOM 687 C C . GLN A 1 90 ? -5.619 -8.126 24.113 1.00 95.12 90 GLN A C 1
ATOM 689 O O . GLN A 1 90 ? -4.810 -8.420 24.985 1.00 95.12 90 GLN A O 1
ATOM 694 N N . SER A 1 91 ? -5.485 -8.549 22.851 1.00 94.31 91 SER A N 1
ATOM 695 C CA . SER A 1 91 ? -4.370 -9.405 22.417 1.00 94.31 91 SER A CA 1
ATOM 696 C C . SER A 1 91 ? -3.013 -8.697 22.366 1.00 94.31 91 SER A C 1
ATOM 698 O O . SER A 1 91 ? -1.992 -9.365 22.457 1.00 94.31 91 SER A O 1
ATOM 700 N N . LEU A 1 92 ? -2.999 -7.364 22.244 1.00 88.19 92 LEU A N 1
ATOM 701 C CA . LEU A 1 92 ? -1.779 -6.546 22.229 1.00 88.19 92 LEU A CA 1
ATOM 702 C C . LEU A 1 92 ? -1.245 -6.227 23.636 1.00 88.19 92 LEU A C 1
ATOM 704 O O . LEU A 1 92 ? -0.125 -5.745 23.765 1.00 88.19 92 LEU A O 1
ATOM 708 N N . GLY A 1 93 ? -2.057 -6.439 24.676 1.00 73.62 93 GLY A N 1
ATOM 709 C CA . GLY A 1 93 ? -1.702 -6.169 26.071 1.00 73.62 93 GLY A CA 1
ATOM 710 C C . GLY A 1 93 ? -1.020 -7.329 26.806 1.00 73.62 93 GLY A C 1
ATOM 711 O O . GLY A 1 93 ? -0.791 -7.195 28.007 1.00 73.62 93 GLY A O 1
ATOM 712 N N . ASN A 1 94 ? -0.732 -8.440 26.117 1.00 50.31 94 ASN A N 1
ATOM 713 C CA . ASN A 1 94 ? -0.016 -9.608 26.644 1.00 50.31 94 ASN A CA 1
ATOM 714 C C . ASN A 1 94 ? 1.412 -9.674 26.102 1.00 50.31 94 ASN A C 1
ATOM 716 O O . ASN A 1 94 ? 1.575 -9.463 24.879 1.00 50.31 94 ASN A O 1
#

Mean predicted aligned error: 9.03 Å

Nearest PDB structures (foldseek):
  2hs5-assembly1_A  TM=7.960E-01  e=2.749E-01  Rhodococcus jostii RHA1
  2ek5-assembly1_B  TM=4.019E-01  e=6.496E-02  Corynebacterium glutamicum ATCC 13032
  2du9-assembly1_A  TM=4.265E-01  e=8.550E-02  Corynebacterium glutamicum ATCC 13032
  3f6v-assembly1_A-2  TM=4.662E-01  e=2.396E-01  Rhodococcus jostii RHA1
  4p9f-assembly1_B  TM=3.825E-01  e=3.619E-01  Escherichia coli UMEA 3718-1

Secondary structure (DSSP, 8-state):
--S-HHHHHHHHHHHHHTTSEEEETTTEEEEPP--HHHHHHHHGGGG---SHHHHHHHHHHHHHHHHHHHHHHHTT--HHHHHHHHHHHHHHT-